Protein AF-A0AAU9NB33-F1 (afdb_monomer_lite)

Sequence (102 aa):
MLRTKEIGVVGDFAIDNQAGISRTLHRISAIRNHKGAIIGITCRVGRAISGSAKLLKDLVKDGASLLLIGHPGGGKTTIIRDVARMLANEYKKRVMIVDTSK

Secondary structure (DSSP, 8-state):
-------TTBPPP-TTSEEEBTTSS-EEEEEE-TTS-EEEEEEE-----TTTTGGGHHHHHTT-------STTSSHHHHHHHHHHHHHHTS-----------

Structure (mmCIF, N/CA/C/O backbone):
data_AF-A0AAU9NB33-F1
#
_entry.id   AF-A0AAU9NB33-F1
#
loop_
_atom_site.group_PDB
_atom_site.id
_atom_site.type_symbol
_atom_site.label_atom_id
_atom_site.label_alt_id
_atom_site.label_comp_id
_atom_site.label_asym_id
_atom_site.label_entity_id
_atom_site.label_seq_id
_atom_site.pdbx_PDB_ins_code
_atom_site.Cartn_x
_atom_site.Cartn_y
_atom_site.Cartn_z
_atom_site.occupancy
_atom_site.B_iso_or_equiv
_atom_site.auth_seq_id
_atom_site.auth_comp_id
_atom_site.auth_asym_id
_atom_site.auth_atom_id
_atom_site.pdbx_PDB_model_num
ATOM 1 N N . MET A 1 1 ? 28.190 -21.974 -24.551 1.00 33.38 1 MET A N 1
ATOM 2 C CA . MET A 1 1 ? 26.790 -21.652 -24.906 1.00 33.38 1 MET A CA 1
ATOM 3 C C . MET A 1 1 ? 25.992 -21.569 -23.608 1.00 33.38 1 MET A C 1
ATOM 5 O O . MET A 1 1 ? 25.620 -22.595 -23.054 1.00 33.38 1 MET A O 1
ATOM 9 N N . LEU A 1 2 ? 25.890 -20.373 -23.023 1.00 28.86 2 LEU A N 1
ATOM 10 C CA . LEU A 1 2 ? 25.294 -20.169 -21.698 1.00 28.86 2 LEU A CA 1
ATOM 11 C C . LEU A 1 2 ? 23.772 -20.341 -21.794 1.00 28.86 2 LEU A C 1
ATOM 13 O O . LEU A 1 2 ? 23.102 -19.547 -22.446 1.00 28.86 2 LEU A O 1
ATOM 17 N N . ARG A 1 3 ? 23.236 -21.395 -21.167 1.00 27.58 3 ARG A N 1
ATOM 18 C CA . ARG A 1 3 ? 21.794 -21.570 -20.958 1.00 27.58 3 ARG A CA 1
ATOM 19 C C . ARG A 1 3 ? 21.320 -20.495 -19.979 1.00 27.58 3 ARG A C 1
ATOM 21 O O . ARG A 1 3 ? 21.644 -20.559 -18.794 1.00 27.58 3 ARG A O 1
ATOM 28 N N . THR A 1 4 ? 20.559 -19.518 -20.457 1.00 34.69 4 THR A N 1
ATOM 29 C CA . THR A 1 4 ? 19.765 -18.623 -19.612 1.00 34.69 4 THR A CA 1
ATOM 30 C C . THR A 1 4 ? 18.729 -19.465 -18.874 1.00 34.69 4 THR A C 1
ATOM 32 O O . THR A 1 4 ? 17.749 -19.928 -19.446 1.00 34.69 4 THR A O 1
ATOM 35 N N . LYS A 1 5 ? 18.994 -19.732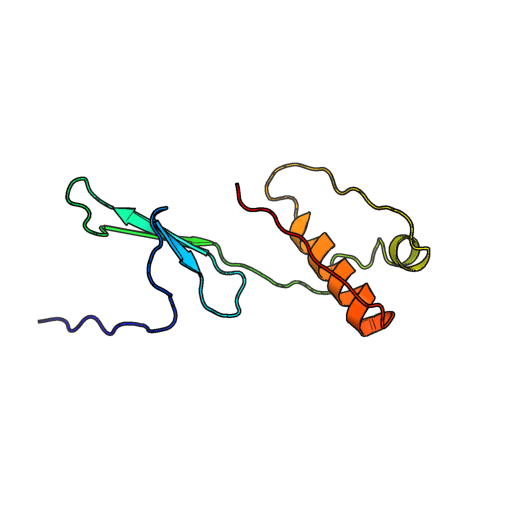 -17.595 1.00 33.78 5 LYS A N 1
ATOM 36 C CA . LYS A 1 5 ? 18.044 -20.343 -16.668 1.00 33.78 5 LYS A CA 1
ATOM 37 C C . LYS A 1 5 ? 16.943 -19.308 -16.437 1.00 33.78 5 LYS A C 1
ATOM 39 O O . LYS A 1 5 ? 17.188 -18.315 -15.756 1.00 33.78 5 LYS A O 1
ATOM 44 N N . GLU A 1 6 ? 15.778 -19.492 -17.054 1.00 41.81 6 GLU A N 1
ATOM 45 C CA . GLU A 1 6 ? 14.599 -18.675 -16.766 1.00 41.81 6 GLU A CA 1
ATOM 46 C C . GLU A 1 6 ? 14.293 -18.778 -15.272 1.00 41.81 6 GLU A C 1
ATOM 48 O O . GLU A 1 6 ? 13.959 -19.837 -14.738 1.00 41.81 6 GLU A O 1
ATOM 53 N N . ILE A 1 7 ? 14.483 -17.669 -14.567 1.00 44.69 7 ILE A N 1
ATOM 54 C CA . ILE A 1 7 ? 14.129 -17.549 -13.160 1.00 44.69 7 ILE A CA 1
ATOM 55 C C . ILE A 1 7 ? 12.622 -17.275 -13.163 1.00 44.69 7 ILE A C 1
ATOM 57 O O . ILE A 1 7 ? 12.207 -16.122 -13.248 1.00 44.69 7 ILE A O 1
ATOM 61 N N . GLY A 1 8 ? 11.814 -18.342 -13.172 1.00 53.31 8 GLY A N 1
ATOM 62 C CA . GLY A 1 8 ? 10.349 -18.346 -13.354 1.00 53.31 8 GLY A CA 1
ATOM 63 C C . GLY A 1 8 ? 9.529 -17.691 -12.234 1.00 53.31 8 GLY A C 1
ATOM 64 O O . GLY A 1 8 ? 8.552 -18.257 -11.756 1.00 53.31 8 GLY A O 1
ATOM 65 N N . VAL A 1 9 ? 9.948 -16.517 -11.769 1.00 62.22 9 VAL A N 1
ATOM 66 C CA . VAL A 1 9 ? 9.350 -15.772 -10.651 1.00 62.22 9 VAL A CA 1
ATOM 67 C C . VAL A 1 9 ? 8.795 -14.419 -11.119 1.00 62.22 9 VAL A C 1
ATOM 69 O O . VAL A 1 9 ? 7.909 -13.852 -10.479 1.00 62.22 9 VAL A O 1
ATOM 72 N N . VAL A 1 10 ? 9.295 -13.913 -12.249 1.00 67.81 10 VAL A N 1
ATOM 73 C CA . VAL A 1 10 ? 8.849 -12.669 -12.887 1.00 67.81 10 VAL A CA 1
ATOM 74 C C . VAL A 1 10 ? 7.827 -13.023 -13.964 1.00 67.81 10 VAL A C 1
ATOM 76 O O . VAL A 1 10 ? 8.118 -13.864 -14.809 1.00 67.81 10 VAL A O 1
ATOM 79 N N . GLY A 1 11 ? 6.634 -12.423 -13.910 1.00 67.38 11 GLY A N 1
ATOM 80 C CA . GLY A 1 11 ? 5.631 -12.594 -14.969 1.00 67.38 11 GLY A CA 1
ATOM 81 C C . GLY A 1 11 ? 6.057 -11.940 -16.287 1.00 67.38 11 GLY A C 1
ATOM 82 O O . GLY A 1 11 ? 7.026 -11.178 -16.316 1.00 67.38 11 GLY A O 1
ATOM 83 N N . ASP A 1 12 ? 5.317 -12.202 -17.365 1.00 75.81 12 ASP A N 1
ATOM 84 C CA . ASP A 1 12 ? 5.56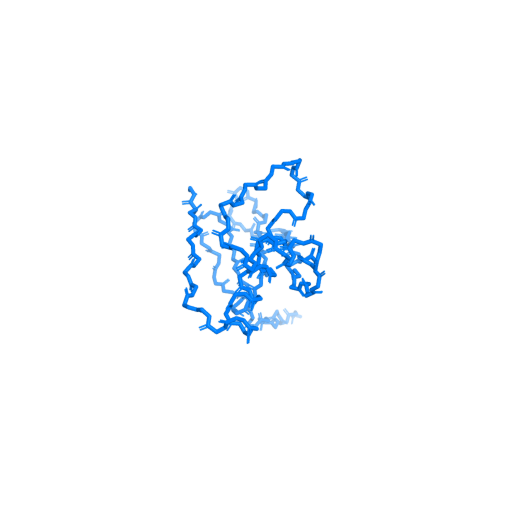4 -11.546 -18.650 1.00 75.81 12 ASP A CA 1
ATOM 85 C C . ASP A 1 12 ? 5.485 -10.021 -18.517 1.00 75.81 12 ASP A C 1
ATOM 87 O O . ASP A 1 12 ? 4.645 -9.472 -17.796 1.00 75.81 12 ASP A O 1
ATOM 91 N N . PHE A 1 13 ? 6.377 -9.327 -19.225 1.00 77.75 13 PHE A N 1
ATOM 92 C CA . PHE A 1 13 ? 6.323 -7.874 -19.307 1.00 77.75 13 PHE A CA 1
ATOM 93 C C . PHE A 1 13 ? 5.083 -7.458 -20.099 1.00 77.75 13 PHE A C 1
ATOM 95 O O . PHE A 1 13 ? 4.933 -7.834 -21.263 1.00 77.75 13 PHE A O 1
ATOM 102 N N . ALA A 1 14 ? 4.223 -6.657 -19.475 1.00 76.25 14 ALA A N 1
ATOM 103 C CA . ALA A 1 14 ? 3.061 -6.068 -20.119 1.00 76.25 14 ALA A CA 1
ATOM 104 C C . ALA A 1 14 ? 3.470 -5.015 -21.170 1.00 76.25 14 ALA A C 1
ATOM 106 O O . ALA A 1 14 ? 4.649 -4.682 -21.333 1.00 76.25 14 ALA A O 1
ATOM 107 N N . ILE A 1 15 ? 2.479 -4.476 -21.889 1.00 72.06 15 ILE A N 1
ATOM 108 C CA . ILE A 1 15 ? 2.660 -3.499 -22.984 1.00 72.06 15 ILE A CA 1
ATOM 109 C C . ILE A 1 15 ? 3.441 -2.253 -22.524 1.00 72.06 15 ILE A C 1
ATOM 111 O O . ILE A 1 15 ? 4.159 -1.636 -23.307 1.00 72.06 15 ILE A O 1
ATOM 115 N N . ASP A 1 16 ? 3.366 -1.912 -21.239 1.00 77.31 16 ASP A N 1
ATOM 116 C CA . ASP A 1 16 ? 4.078 -0.795 -20.616 1.00 77.31 16 ASP A CA 1
ATOM 117 C C . ASP A 1 16 ? 5.524 -1.130 -20.183 1.00 77.31 16 ASP A C 1
ATOM 119 O O . ASP A 1 16 ? 6.166 -0.338 -19.491 1.00 77.31 16 ASP A O 1
ATOM 123 N N . ASN A 1 17 ? 6.057 -2.288 -20.592 1.00 82.00 17 ASN A N 1
ATOM 124 C CA . ASN A 1 17 ? 7.368 -2.823 -20.209 1.00 82.00 17 ASN A CA 1
ATOM 125 C C . ASN A 1 17 ? 7.529 -3.119 -18.712 1.00 82.00 17 ASN A C 1
ATOM 127 O O . ASN A 1 17 ? 8.662 -3.174 -18.217 1.00 82.00 17 ASN A O 1
ATOM 131 N N . GLN A 1 18 ? 6.432 -3.336 -17.984 1.00 81.00 18 GLN A N 1
ATOM 132 C CA . GLN A 1 18 ? 6.467 -3.654 -16.561 1.00 81.00 18 GLN A CA 1
ATOM 133 C C . GLN A 1 18 ? 6.001 -5.079 -16.272 1.00 81.00 18 GLN A C 1
ATOM 135 O O . GLN A 1 18 ? 5.128 -5.625 -16.937 1.00 81.00 18 GLN A O 1
ATOM 140 N N . ALA A 1 19 ? 6.597 -5.673 -15.245 1.00 84.38 19 ALA A N 1
ATOM 141 C CA . ALA A 1 19 ? 6.225 -6.958 -14.684 1.00 84.38 19 ALA A CA 1
ATOM 142 C C . ALA A 1 19 ? 6.234 -6.881 -13.151 1.00 84.38 19 ALA A C 1
ATOM 144 O O . ALA A 1 19 ? 6.986 -6.117 -12.536 1.00 84.38 19 ALA A O 1
ATOM 145 N N . GLY A 1 20 ? 5.393 -7.693 -12.520 1.00 81.75 20 GLY A N 1
ATOM 146 C CA . GLY A 1 20 ? 5.433 -7.943 -11.083 1.00 81.75 20 GLY A CA 1
ATOM 147 C C . GLY A 1 20 ? 6.072 -9.295 -10.780 1.00 81.75 20 GLY A C 1
ATOM 148 O O . GLY A 1 20 ? 6.093 -10.192 -11.626 1.00 81.75 20 GLY A O 1
ATOM 149 N N . ILE A 1 21 ? 6.543 -9.463 -9.546 1.00 82.62 21 ILE A N 1
ATOM 150 C CA . ILE A 1 21 ? 6.728 -10.804 -8.984 1.00 82.62 21 ILE A CA 1
ATOM 151 C C . ILE A 1 21 ? 5.431 -11.180 -8.272 1.00 82.62 21 ILE A C 1
ATOM 153 O O . ILE A 1 21 ? 4.991 -10.474 -7.357 1.00 82.62 21 ILE A O 1
ATOM 157 N N . SER A 1 22 ? 4.836 -12.299 -8.682 1.00 78.19 22 SER A N 1
ATOM 158 C CA . SER A 1 22 ? 3.576 -12.793 -8.125 1.00 78.19 22 SER A CA 1
ATOM 159 C C . SER A 1 22 ? 3.588 -12.812 -6.597 1.00 78.19 22 SER A C 1
ATOM 161 O O . SER A 1 22 ? 4.534 -13.295 -5.979 1.00 78.19 22 SER A O 1
ATOM 163 N N . ARG A 1 23 ? 2.502 -12.312 -5.990 1.00 81.88 23 ARG A N 1
ATOM 164 C CA . ARG A 1 23 ? 2.29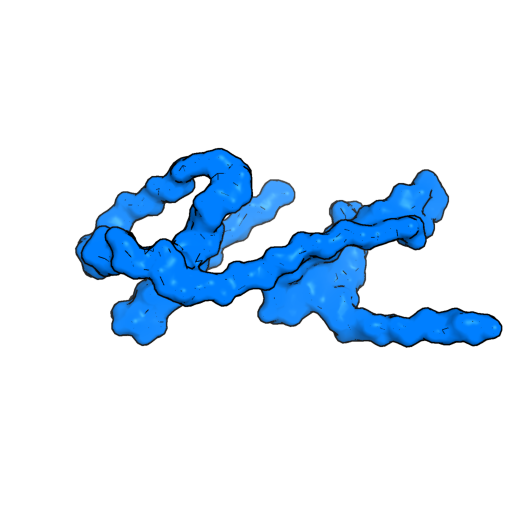6 -12.233 -4.528 1.00 81.88 23 ARG A CA 1
ATOM 165 C C . ARG A 1 23 ? 3.297 -11.352 -3.772 1.00 81.88 23 ARG A C 1
ATOM 167 O O . ARG A 1 23 ? 3.409 -11.463 -2.554 1.00 81.88 23 ARG A O 1
ATOM 174 N N . THR A 1 24 ? 4.001 -10.456 -4.456 1.00 83.38 24 THR A N 1
ATOM 175 C CA . THR A 1 24 ? 4.924 -9.518 -3.809 1.00 83.38 24 THR A CA 1
ATOM 176 C C . THR A 1 24 ? 4.659 -8.079 -4.234 1.00 83.38 24 THR A C 1
ATOM 178 O O . THR A 1 24 ? 3.939 -7.811 -5.191 1.00 83.38 24 THR A O 1
ATOM 181 N N . LEU A 1 25 ? 5.275 -7.137 -3.519 1.00 85.38 25 LEU A N 1
ATOM 182 C CA . LEU A 1 25 ? 5.242 -5.712 -3.854 1.00 85.38 25 LEU A CA 1
ATOM 183 C C . LEU A 1 25 ? 6.345 -5.304 -4.847 1.00 85.38 25 LEU A C 1
ATOM 185 O O . LEU A 1 25 ? 6.494 -4.115 -5.139 1.00 85.38 25 LEU A O 1
ATOM 189 N N . HIS A 1 26 ? 7.167 -6.250 -5.308 1.00 87.00 26 HIS A N 1
ATOM 190 C CA . HIS A 1 26 ? 8.269 -5.952 -6.213 1.00 87.00 26 HIS A CA 1
ATOM 191 C C . HIS A 1 26 ? 7.742 -5.562 -7.589 1.00 87.00 26 HIS A C 1
ATOM 193 O O . HIS A 1 26 ? 6.840 -6.201 -8.132 1.00 87.00 26 HIS A O 1
ATOM 199 N N . ARG A 1 27 ? 8.351 -4.525 -8.163 1.00 86.31 27 ARG A N 1
ATOM 200 C CA . ARG A 1 27 ? 8.083 -4.087 -9.534 1.00 86.31 27 ARG A CA 1
ATOM 201 C C . ARG A 1 27 ? 9.350 -4.185 -10.350 1.00 86.31 27 ARG A C 1
ATOM 203 O O . ARG A 1 27 ? 10.409 -3.760 -9.893 1.00 86.31 27 ARG A O 1
ATOM 210 N N . ILE A 1 28 ? 9.220 -4.708 -11.554 1.00 90.12 28 ILE A N 1
ATOM 211 C CA . ILE A 1 28 ? 10.314 -4.931 -12.483 1.00 90.12 28 ILE A CA 1
ATOM 212 C C . ILE A 1 28 ? 9.963 -4.209 -13.778 1.00 90.12 28 ILE A C 1
ATOM 214 O O . ILE A 1 28 ? 8.845 -4.319 -14.270 1.00 90.12 28 ILE A O 1
ATOM 218 N N . SER A 1 29 ? 10.902 -3.445 -14.321 1.00 89.44 29 SER A N 1
ATOM 219 C CA . SER A 1 29 ? 10.727 -2.726 -15.584 1.00 89.44 29 SER A CA 1
ATOM 220 C C . SER A 1 29 ? 11.881 -3.060 -16.517 1.00 89.44 29 SER A C 1
ATOM 222 O O . SER A 1 29 ? 13.041 -3.007 -16.103 1.00 89.44 29 SER A O 1
ATOM 224 N N . ALA A 1 30 ? 11.569 -3.409 -17.761 1.00 91.00 30 ALA A N 1
ATOM 225 C CA . ALA A 1 30 ? 12.567 -3.701 -18.780 1.00 91.00 30 ALA A CA 1
ATOM 226 C C . ALA A 1 30 ? 13.019 -2.418 -19.487 1.00 91.00 30 ALA A C 1
ATOM 228 O O . ALA A 1 30 ? 12.204 -1.587 -19.884 1.00 91.00 30 ALA A O 1
ATOM 229 N N . ILE A 1 31 ? 14.327 -2.289 -19.693 1.00 88.31 31 ILE A N 1
ATOM 230 C CA . ILE A 1 31 ? 14.924 -1.311 -20.601 1.00 88.31 31 ILE A CA 1
ATOM 231 C C . ILE A 1 31 ? 15.148 -2.032 -21.927 1.00 88.31 31 ILE A C 1
ATOM 233 O O . ILE A 1 31 ? 15.846 -3.049 -21.973 1.00 88.31 31 ILE A O 1
ATOM 237 N N . ARG A 1 32 ? 14.548 -1.520 -23.003 1.00 88.88 32 ARG A N 1
ATOM 238 C CA . ARG A 1 32 ? 14.633 -2.106 -24.345 1.00 88.88 32 ARG A CA 1
ATOM 239 C C . ARG A 1 32 ? 15.372 -1.181 -25.301 1.00 88.88 32 ARG A C 1
ATOM 241 O O . ARG A 1 32 ? 15.275 0.037 -25.189 1.00 88.88 32 ARG A O 1
ATOM 248 N N . ASN A 1 33 ? 16.097 -1.765 -26.250 1.00 91.44 33 ASN A N 1
ATOM 249 C CA . ASN A 1 33 ? 16.658 -1.014 -27.371 1.00 91.44 33 ASN A CA 1
ATOM 250 C C . ASN A 1 33 ? 15.593 -0.750 -28.458 1.00 91.44 33 ASN A C 1
ATOM 252 O O . ASN A 1 33 ? 14.481 -1.272 -28.395 1.00 91.44 33 ASN A O 1
ATOM 256 N N . HIS A 1 34 ? 15.949 0.006 -29.502 1.00 90.44 34 HIS A N 1
ATOM 257 C CA . HIS A 1 34 ? 15.045 0.310 -30.624 1.00 90.44 34 HIS A CA 1
ATOM 258 C C . HIS A 1 34 ? 14.566 -0.919 -31.414 1.00 90.44 34 HIS A C 1
ATOM 260 O O . HIS A 1 34 ? 13.563 -0.839 -32.112 1.00 90.44 34 HIS A O 1
ATOM 266 N N . LYS A 1 35 ? 15.257 -2.060 -31.299 1.00 92.00 35 LYS A N 1
ATOM 267 C CA . LYS A 1 35 ? 14.845 -3.340 -31.899 1.00 92.00 35 LYS A CA 1
ATOM 268 C C . LYS A 1 35 ? 13.931 -4.159 -30.973 1.00 92.00 35 LYS A C 1
ATOM 270 O O . LYS A 1 35 ? 13.616 -5.299 -31.289 1.00 92.00 35 LYS A O 1
ATOM 275 N N . GLY A 1 36 ? 13.547 -3.619 -29.812 1.00 84.94 36 GLY A N 1
ATOM 276 C CA . GLY A 1 36 ? 12.683 -4.276 -28.828 1.00 84.94 36 GLY A CA 1
ATOM 277 C C . GLY A 1 36 ? 13.385 -5.291 -27.917 1.00 84.94 36 GLY A C 1
ATOM 278 O O . GLY A 1 36 ? 12.742 -5.855 -27.026 1.00 84.94 36 GLY A O 1
ATOM 279 N N . ALA A 1 37 ? 14.694 -5.508 -28.077 1.00 87.94 37 ALA A N 1
ATOM 280 C CA . ALA A 1 37 ? 15.451 -6.434 -27.238 1.00 87.94 37 ALA A CA 1
ATOM 281 C C . ALA A 1 37 ? 15.695 -5.835 -25.845 1.00 87.94 37 ALA A C 1
ATOM 283 O O . ALA A 1 37 ? 16.077 -4.668 -25.728 1.00 87.94 37 ALA A O 1
ATOM 284 N N . ILE A 1 38 ? 15.491 -6.637 -24.794 1.00 88.06 38 ILE A N 1
ATOM 285 C CA . ILE A 1 38 ? 15.776 -6.243 -23.407 1.00 88.06 38 ILE A CA 1
ATOM 286 C C . ILE A 1 38 ? 17.292 -6.150 -23.231 1.00 88.06 38 ILE A C 1
ATOM 288 O O . ILE A 1 38 ? 18.001 -7.136 -23.413 1.00 88.06 38 ILE A O 1
ATOM 292 N N . ILE A 1 39 ? 17.776 -4.965 -22.866 1.00 92.75 39 ILE A N 1
ATOM 293 C CA . ILE A 1 39 ? 19.198 -4.684 -22.613 1.00 92.75 39 ILE A CA 1
ATOM 294 C C . ILE A 1 39 ? 19.487 -4.387 -21.137 1.00 92.75 39 ILE A C 1
ATOM 296 O O . ILE A 1 39 ? 20.644 -4.298 -20.740 1.00 92.75 39 ILE A O 1
ATOM 300 N N . GLY A 1 40 ? 18.448 -4.232 -20.314 1.00 90.44 40 GLY A N 1
ATOM 301 C CA . GLY A 1 40 ? 18.583 -3.968 -18.886 1.00 90.44 40 GLY A CA 1
ATOM 302 C C . GLY A 1 40 ? 17.263 -4.109 -18.140 1.00 90.44 40 GLY A C 1
ATOM 303 O O . GLY A 1 40 ? 16.193 -4.173 -18.745 1.00 90.44 40 GLY A O 1
ATOM 304 N N . ILE A 1 41 ? 17.342 -4.159 -16.810 1.00 90.88 41 ILE A N 1
ATOM 305 C CA . ILE A 1 41 ? 16.183 -4.276 -15.923 1.00 90.88 41 ILE A CA 1
ATOM 306 C C . ILE A 1 41 ? 16.358 -3.316 -14.746 1.00 90.88 41 ILE A C 1
ATOM 308 O O . ILE A 1 41 ? 17.427 -3.248 -14.146 1.00 90.88 41 ILE A O 1
ATOM 312 N N . THR A 1 42 ? 15.288 -2.610 -14.384 1.00 90.31 42 THR A N 1
ATOM 313 C CA . THR A 1 42 ? 15.184 -1.885 -13.112 1.00 90.31 42 THR A CA 1
ATOM 314 C C . THR A 1 42 ? 14.241 -2.642 -12.183 1.00 90.31 42 THR A C 1
ATOM 316 O O . THR A 1 42 ? 13.115 -2.946 -12.568 1.00 90.31 42 THR A O 1
ATOM 319 N N . CYS A 1 43 ? 14.670 -2.924 -10.951 1.00 88.62 43 CYS A N 1
ATOM 320 C CA . CYS A 1 43 ? 13.827 -3.544 -9.928 1.00 88.62 43 CYS A CA 1
ATOM 321 C C . CYS A 1 43 ? 13.590 -2.572 -8.769 1.00 88.62 43 CYS A C 1
ATOM 323 O O . CYS A 1 43 ? 14.532 -2.055 -8.169 1.00 88.62 43 CYS A O 1
ATOM 325 N N . ARG A 1 44 ? 12.320 -2.346 -8.425 1.00 86.56 44 ARG A N 1
ATOM 326 C CA . ARG A 1 44 ? 11.915 -1.652 -7.202 1.00 86.56 44 ARG A CA 1
ATOM 327 C C . ARG A 1 44 ? 11.563 -2.687 -6.150 1.00 86.56 44 ARG A C 1
ATOM 329 O O . ARG A 1 44 ? 10.614 -3.458 -6.304 1.00 86.56 44 ARG A O 1
ATOM 336 N N . VAL A 1 45 ? 12.322 -2.673 -5.061 1.00 85.88 45 VAL A N 1
ATOM 337 C CA . VAL A 1 45 ? 12.119 -3.585 -3.940 1.00 85.88 45 VAL A CA 1
ATOM 338 C C . VAL A 1 45 ? 10.937 -3.120 -3.100 1.00 85.88 45 VAL A C 1
ATOM 340 O O . VAL A 1 45 ? 11.027 -2.138 -2.365 1.00 85.88 45 VAL A O 1
ATOM 343 N N . GLY A 1 46 ? 9.817 -3.829 -3.215 1.00 83.25 46 GLY A N 1
ATOM 344 C CA . GLY A 1 46 ? 8.666 -3.602 -2.359 1.00 83.25 46 GLY A CA 1
ATOM 345 C C . GLY A 1 46 ? 8.903 -4.198 -0.973 1.00 83.25 46 GLY A C 1
ATOM 346 O O . GLY A 1 46 ? 9.296 -5.354 -0.855 1.00 83.25 46 GLY A O 1
ATOM 347 N N . ARG A 1 47 ? 8.664 -3.416 0.083 1.00 82.25 47 ARG A N 1
ATOM 348 C CA . ARG A 1 47 ? 8.773 -3.864 1.479 1.00 82.25 47 ARG A CA 1
ATOM 349 C C . ARG A 1 47 ? 7.420 -3.750 2.175 1.00 82.25 47 ARG A C 1
ATOM 351 O O . ARG A 1 47 ? 6.731 -2.744 2.014 1.00 82.25 47 ARG A O 1
ATOM 358 N N . ALA A 1 48 ? 7.071 -4.759 2.966 1.00 83.44 48 ALA A N 1
ATOM 359 C CA . ALA A 1 48 ? 5.961 -4.705 3.910 1.00 83.44 48 ALA A CA 1
ATOM 360 C C . ALA A 1 48 ? 6.540 -4.496 5.314 1.00 83.44 48 ALA A C 1
ATOM 362 O O . ALA A 1 48 ? 7.245 -5.361 5.826 1.00 83.44 48 ALA A O 1
ATOM 363 N N . ILE A 1 49 ? 6.299 -3.321 5.901 1.00 86.31 49 ILE A N 1
ATOM 364 C CA . ILE A 1 49 ? 6.859 -2.929 7.199 1.00 86.31 49 ILE A CA 1
ATOM 365 C C . ILE A 1 49 ? 5.708 -2.738 8.185 1.00 86.31 49 ILE A C 1
ATOM 367 O O . ILE A 1 49 ? 4.938 -1.781 8.071 1.00 86.31 49 ILE A O 1
ATOM 371 N N . SER A 1 50 ? 5.611 -3.647 9.151 1.00 86.94 50 SER A N 1
ATOM 372 C CA . SER A 1 50 ? 4.636 -3.570 10.241 1.00 86.94 50 SER A CA 1
ATOM 373 C C . SER A 1 50 ? 5.106 -2.614 11.337 1.00 86.94 50 SER A C 1
ATOM 375 O O . SER A 1 50 ? 6.299 -2.520 11.618 1.00 86.94 50 SER A O 1
ATOM 377 N N . GLY A 1 51 ? 4.164 -1.929 11.983 1.00 91.06 51 GLY A N 1
ATOM 378 C CA . GLY A 1 51 ? 4.431 -0.993 13.079 1.00 91.06 51 GLY A CA 1
ATOM 379 C C . GLY A 1 51 ? 4.693 0.449 12.633 1.00 91.06 51 GLY A C 1
ATOM 380 O O . GLY A 1 51 ? 4.831 1.327 13.483 1.00 91.06 51 GLY A O 1
ATOM 381 N N . SER A 1 52 ? 4.702 0.718 11.324 1.00 90.69 52 SER A N 1
ATOM 382 C CA . SER A 1 52 ? 4.850 2.070 10.770 1.00 90.69 52 SER A CA 1
ATOM 383 C C . SER A 1 52 ? 3.650 2.978 11.070 1.00 90.69 52 SER A C 1
ATOM 385 O O . SER A 1 52 ? 3.812 4.191 11.150 1.00 90.69 52 SER A O 1
ATOM 387 N N . ALA A 1 53 ? 2.466 2.407 11.306 1.00 92.25 53 ALA A N 1
ATOM 388 C CA . ALA A 1 53 ? 1.250 3.136 11.660 1.00 92.25 53 ALA A CA 1
ATOM 389 C C . ALA A 1 53 ? 0.992 3.220 13.177 1.00 92.25 53 ALA A C 1
ATOM 391 O O . ALA A 1 53 ? -0.085 3.644 13.590 1.00 92.25 53 ALA A O 1
ATOM 392 N N . LYS A 1 54 ? 1.948 2.822 14.035 1.00 92.38 54 LYS A N 1
ATOM 393 C CA . LYS A 1 54 ? 1.742 2.764 15.497 1.00 92.38 54 LYS A CA 1
ATOM 394 C C . LYS A 1 54 ? 1.333 4.113 16.101 1.00 92.38 54 LYS A C 1
ATOM 396 O O . LYS A 1 54 ? 0.510 4.134 17.009 1.00 92.38 54 LYS A O 1
ATOM 401 N N . LEU A 1 55 ? 1.883 5.211 15.580 1.00 90.94 55 LEU A N 1
ATOM 402 C CA . LEU A 1 55 ? 1.570 6.577 16.019 1.00 90.94 55 LEU A CA 1
ATOM 403 C C . LEU A 1 55 ? 0.152 7.032 15.649 1.00 90.94 55 LEU A C 1
ATOM 405 O O . LEU A 1 55 ? -0.303 8.028 16.183 1.00 90.94 55 LEU A O 1
ATOM 409 N N . LEU A 1 56 ? -0.522 6.327 14.738 1.00 92.06 56 LEU A N 1
ATOM 410 C CA . LEU A 1 56 ? -1.879 6.644 14.284 1.00 92.06 56 LEU A CA 1
ATOM 411 C C . LEU A 1 56 ? -2.917 5.688 14.892 1.00 92.06 56 LEU A C 1
ATOM 413 O O . LEU A 1 56 ? -4.046 5.619 14.413 1.00 92.06 56 LEU A O 1
ATOM 417 N N . LYS A 1 57 ? -2.533 4.863 15.875 1.00 91.81 57 LYS A N 1
ATOM 418 C CA . LYS A 1 57 ? -3.364 3.748 16.353 1.00 91.81 57 LYS A CA 1
ATOM 419 C C . LYS A 1 57 ? -4.667 4.214 17.003 1.00 91.81 57 LYS A C 1
ATOM 421 O O . LYS A 1 57 ? -5.683 3.545 16.839 1.00 91.81 57 LYS A O 1
ATOM 426 N N . ASP A 1 58 ? -4.613 5.3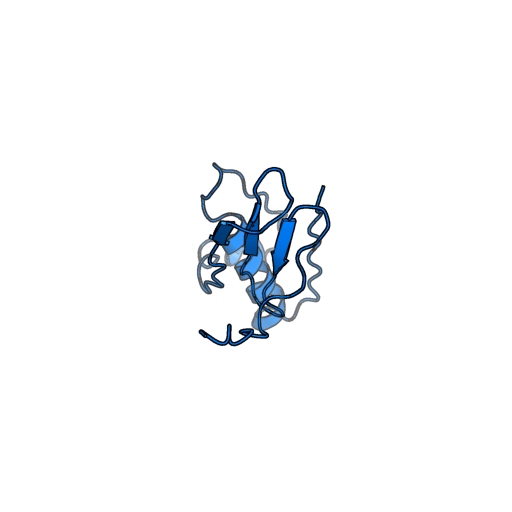18 17.730 1.00 91.31 58 ASP A N 1
ATOM 427 C CA . ASP A 1 58 ? -5.750 6.041 18.298 1.00 91.31 58 ASP A CA 1
ATOM 428 C C . ASP A 1 58 ? -6.676 6.573 17.195 1.00 91.31 58 ASP A C 1
ATOM 430 O O . ASP A 1 58 ? -7.837 6.181 17.140 1.00 91.31 58 ASP A O 1
ATOM 434 N N . LEU A 1 59 ? -6.139 7.318 16.225 1.00 92.69 59 LEU A N 1
ATOM 435 C CA . LEU A 1 59 ? -6.913 7.872 15.105 1.00 92.69 59 LEU A CA 1
ATOM 436 C C . LEU A 1 59 ? -7.602 6.785 14.265 1.00 92.69 59 LEU A C 1
ATOM 438 O O . LEU A 1 59 ? -8.751 6.928 13.847 1.00 92.69 59 LEU A O 1
ATOM 442 N N . VAL A 1 60 ? -6.903 5.674 14.024 1.00 92.38 60 VAL A N 1
ATOM 443 C CA . VAL A 1 60 ? -7.438 4.510 13.304 1.00 92.38 60 VAL A CA 1
ATOM 444 C C . VAL A 1 60 ? -8.523 3.804 14.120 1.00 92.38 60 VAL A C 1
ATOM 446 O O . VAL A 1 60 ? -9.498 3.322 13.543 1.00 92.38 60 VAL A O 1
ATOM 449 N N . LYS A 1 61 ? -8.370 3.732 15.449 1.00 90.12 61 LYS A N 1
ATOM 450 C CA . LYS A 1 61 ? -9.356 3.122 16.353 1.00 90.12 61 LYS A CA 1
ATOM 451 C C . LYS A 1 61 ? -10.648 3.933 16.400 1.00 90.12 61 LYS A C 1
ATOM 453 O O . LYS A 1 61 ? -11.723 3.337 16.378 1.00 90.12 61 LYS A O 1
ATOM 458 N N . ASP A 1 62 ? -10.528 5.256 16.423 1.00 89.75 62 ASP A N 1
ATOM 459 C CA . ASP A 1 62 ? -11.661 6.181 16.488 1.00 89.75 62 ASP A CA 1
ATOM 460 C C . ASP A 1 62 ? -12.454 6.225 15.171 1.00 89.75 62 ASP A C 1
ATOM 462 O O . ASP A 1 62 ? -13.567 6.743 15.123 1.00 89.75 62 ASP A O 1
ATOM 466 N N . GLY A 1 63 ? -11.916 5.631 14.097 1.00 86.69 63 GLY A N 1
ATOM 467 C CA . GLY A 1 63 ? -12.592 5.524 12.805 1.00 86.69 63 GLY A CA 1
ATOM 468 C C . GLY A 1 63 ? -12.645 6.843 12.035 1.00 86.69 63 GLY A C 1
ATOM 469 O O . GLY A 1 63 ? -13.470 6.992 11.134 1.00 86.69 63 GLY A O 1
ATOM 470 N N . ALA A 1 64 ? -11.776 7.796 12.379 1.00 85.94 64 ALA A N 1
ATOM 471 C CA . ALA A 1 64 ? -11.667 9.061 11.672 1.00 85.94 64 ALA A CA 1
ATOM 472 C C . ALA A 1 64 ? -11.235 8.848 10.208 1.00 85.94 64 ALA A C 1
ATOM 474 O O . ALA A 1 64 ? -10.584 7.862 9.854 1.00 85.94 64 ALA A O 1
ATOM 475 N N . SER A 1 65 ? -11.566 9.808 9.343 1.00 92.06 65 SER A N 1
ATOM 476 C CA . SER A 1 65 ? -11.024 9.843 7.981 1.00 92.06 65 SER A CA 1
ATOM 477 C C . SER A 1 65 ? -9.599 10.398 8.004 1.00 92.06 65 SER A C 1
ATOM 479 O O . SER A 1 65 ? -9.379 11.506 8.489 1.00 92.06 65 SER A O 1
ATOM 481 N N . LEU A 1 66 ? -8.631 9.640 7.479 1.00 92.50 66 LEU A N 1
ATOM 482 C CA . LEU A 1 66 ? -7.217 10.027 7.439 1.00 92.50 66 LEU A CA 1
ATOM 483 C C . LEU A 1 66 ? -6.760 10.293 5.999 1.00 92.50 66 LEU A C 1
ATOM 485 O O . LEU A 1 66 ? -6.902 9.437 5.126 1.00 92.50 66 LEU A O 1
ATOM 489 N N . LEU A 1 67 ? -6.126 11.447 5.779 1.00 94.88 67 LEU A N 1
ATOM 490 C CA . LEU A 1 67 ? -5.452 11.797 4.529 1.00 94.88 67 LEU A CA 1
ATOM 491 C C . LEU A 1 67 ? -3.940 11.898 4.763 1.00 94.88 67 LEU A C 1
ATOM 493 O O . LEU A 1 67 ? -3.483 12.702 5.571 1.00 94.88 67 LEU A O 1
ATOM 497 N N . LEU A 1 68 ? -3.152 11.103 4.034 1.00 93.38 68 LEU A N 1
ATOM 498 C CA . LEU A 1 68 ? -1.688 11.141 4.102 1.00 93.38 68 LEU A CA 1
ATOM 499 C C . LEU A 1 68 ? -1.101 11.908 2.913 1.00 93.38 68 LEU A C 1
ATOM 501 O O . LEU A 1 68 ? -1.155 11.436 1.776 1.00 93.38 68 LEU A O 1
ATOM 505 N N . ILE A 1 69 ? -0.478 13.056 3.187 1.00 95.44 69 ILE A N 1
ATOM 506 C CA . ILE A 1 69 ? 0.178 13.925 2.195 1.00 95.44 69 ILE A CA 1
ATOM 507 C C . ILE A 1 69 ? 1.684 13.978 2.471 1.00 95.44 69 ILE A C 1
ATOM 509 O O . ILE A 1 69 ? 2.133 13.850 3.605 1.00 95.44 69 ILE A O 1
ATOM 513 N N . GLY A 1 70 ? 2.486 14.136 1.419 1.00 94.12 70 GLY A N 1
ATOM 514 C CA . GLY A 1 70 ? 3.935 14.283 1.526 1.00 94.12 70 GLY A CA 1
ATOM 515 C C . GLY A 1 70 ? 4.644 14.001 0.208 1.00 94.12 70 GLY A C 1
ATOM 516 O O . GLY A 1 70 ? 4.036 13.511 -0.748 1.00 94.12 70 GLY A O 1
ATOM 517 N N . HIS A 1 71 ? 5.949 14.244 0.169 1.00 94.50 71 HIS A N 1
ATOM 518 C CA . HIS A 1 71 ? 6.787 14.045 -1.014 1.00 94.50 71 HIS A CA 1
ATOM 519 C C . HIS A 1 71 ? 6.789 12.584 -1.516 1.00 94.50 71 HIS A C 1
ATOM 521 O O . HIS A 1 71 ? 6.543 11.648 -0.735 1.00 94.50 71 HIS A O 1
ATOM 527 N N . PRO A 1 72 ? 7.041 12.339 -2.816 1.00 90.44 72 PRO A N 1
ATOM 528 C CA . PRO A 1 72 ? 7.283 10.994 -3.338 1.00 90.44 72 PRO A CA 1
ATOM 529 C C . PRO A 1 72 ? 8.353 10.259 -2.516 1.00 90.44 72 PRO A C 1
ATOM 531 O O . PRO A 1 72 ? 9.338 10.855 -2.100 1.00 90.44 72 PRO A O 1
ATOM 534 N N . GLY A 1 73 ? 8.141 8.972 -2.228 1.00 86.75 73 GLY A N 1
ATOM 535 C CA . GLY A 1 73 ? 9.072 8.180 -1.410 1.00 86.75 73 GLY A CA 1
ATOM 536 C C . GLY A 1 73 ? 8.958 8.361 0.113 1.00 86.75 73 GLY A C 1
ATOM 537 O O . GLY A 1 73 ? 9.533 7.564 0.843 1.00 86.75 73 GLY A O 1
ATOM 538 N N . GLY A 1 74 ? 8.153 9.303 0.618 1.00 90.88 74 GLY A N 1
ATOM 539 C CA . GLY A 1 74 ? 8.000 9.568 2.062 1.00 90.88 74 GLY A CA 1
ATOM 540 C C . GLY A 1 74 ? 7.250 8.509 2.892 1.00 90.88 74 GLY A C 1
ATOM 541 O O . GLY A 1 74 ? 6.739 8.825 3.955 1.00 90.88 74 GLY A O 1
ATOM 542 N N . GLY A 1 75 ? 7.091 7.274 2.405 1.00 89.81 75 GLY A N 1
ATOM 543 C CA . GLY A 1 75 ? 6.490 6.181 3.188 1.00 89.81 75 GLY A CA 1
ATOM 544 C C . GLY A 1 75 ? 4.959 6.175 3.309 1.00 89.81 75 GLY A C 1
ATOM 545 O O . GLY A 1 75 ? 4.416 5.282 3.954 1.00 89.81 75 GLY A O 1
ATOM 546 N N . LYS A 1 76 ? 4.239 7.091 2.646 1.00 93.44 76 LYS A N 1
ATOM 547 C CA . LYS A 1 76 ? 2.760 7.178 2.685 1.00 93.44 76 LYS A CA 1
ATOM 548 C C . LYS A 1 76 ? 2.064 5.833 2.447 1.00 93.44 76 LYS A C 1
ATOM 550 O O . LYS A 1 76 ? 1.241 5.400 3.244 1.00 93.44 76 LYS A O 1
ATOM 555 N N . THR A 1 77 ? 2.433 5.136 1.371 1.00 90.62 77 THR A N 1
ATOM 556 C CA . THR A 1 77 ? 1.843 3.833 1.029 1.00 90.62 77 THR A CA 1
ATOM 557 C C . THR A 1 77 ? 2.217 2.747 2.040 1.00 90.62 77 THR A C 1
ATOM 559 O O . THR A 1 77 ? 1.438 1.825 2.260 1.00 90.62 77 THR A O 1
ATOM 562 N N . THR A 1 78 ? 3.391 2.844 2.672 1.00 92.12 78 THR A N 1
ATOM 563 C CA . THR A 1 78 ? 3.800 1.934 3.752 1.00 92.12 78 THR A CA 1
ATOM 564 C C . THR A 1 78 ? 2.864 2.079 4.948 1.00 92.12 78 THR A C 1
ATOM 566 O O . THR A 1 78 ? 2.352 1.074 5.432 1.00 92.12 78 THR A O 1
ATOM 569 N N . ILE A 1 79 ? 2.565 3.320 5.346 1.00 94.31 79 ILE A N 1
ATOM 570 C CA . ILE A 1 79 ? 1.639 3.612 6.445 1.00 94.31 79 ILE A CA 1
ATOM 571 C C . ILE A 1 79 ? 0.227 3.124 6.104 1.00 94.31 79 ILE A C 1
ATOM 573 O O . ILE A 1 79 ? -0.364 2.405 6.902 1.00 94.31 79 ILE A O 1
ATOM 577 N N . ILE A 1 80 ? -0.296 3.430 4.908 1.00 93.81 80 ILE A N 1
ATOM 578 C CA . ILE A 1 80 ? -1.640 2.981 4.484 1.00 93.81 80 ILE A CA 1
ATOM 579 C C . ILE 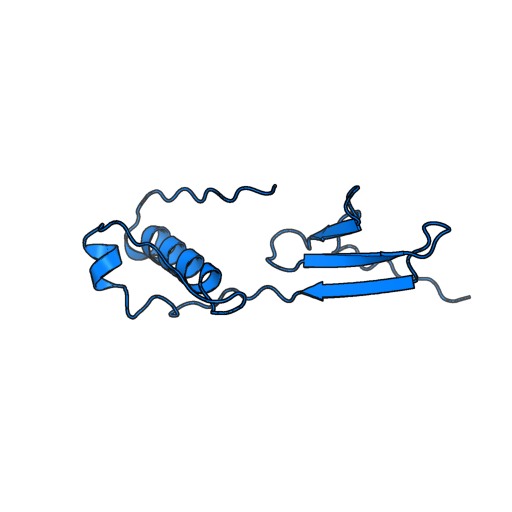A 1 80 ? -1.769 1.455 4.570 1.00 93.81 80 ILE A C 1
ATOM 581 O O . ILE A 1 80 ? -2.765 0.941 5.080 1.00 93.81 80 IL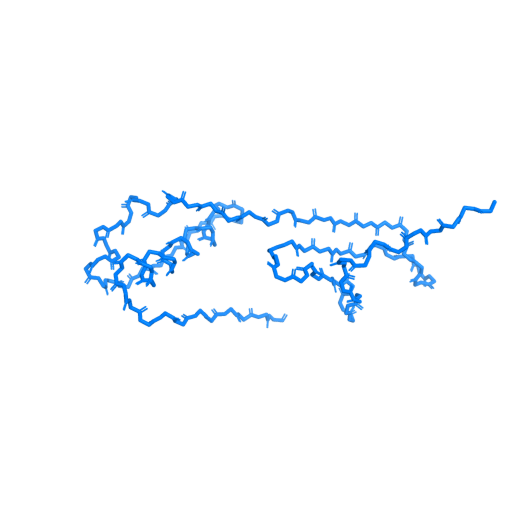E A O 1
ATOM 585 N N . ARG A 1 81 ? -0.756 0.712 4.106 1.00 92.69 81 ARG A N 1
ATOM 586 C CA . ARG A 1 81 ? -0.765 -0.756 4.169 1.00 92.69 81 ARG A CA 1
ATOM 587 C C . ARG A 1 81 ? -0.747 -1.277 5.605 1.00 92.69 81 ARG A C 1
ATOM 589 O O . ARG A 1 81 ? -1.435 -2.253 5.894 1.00 92.69 81 ARG A O 1
ATOM 596 N N . ASP A 1 82 ? 0.003 -0.641 6.501 1.00 94.31 82 ASP A N 1
ATOM 597 C CA . ASP A 1 82 ? 0.048 -1.046 7.909 1.00 94.31 82 ASP A CA 1
ATOM 598 C C . ASP A 1 82 ? -1.242 -0.682 8.665 1.00 94.31 82 ASP A C 1
ATOM 600 O O . ASP A 1 82 ? -1.708 -1.470 9.486 1.00 94.31 82 ASP A O 1
ATOM 604 N N . VAL A 1 83 ? -1.889 0.441 8.327 1.00 94.94 83 VAL A N 1
ATOM 605 C CA . VAL A 1 83 ? -3.242 0.778 8.808 1.00 94.94 83 VAL A CA 1
ATOM 606 C C . VAL A 1 83 ? -4.254 -0.275 8.355 1.00 94.94 83 VAL A C 1
ATOM 608 O O . VAL A 1 83 ? -5.018 -0.783 9.174 1.00 94.94 83 VAL A O 1
ATOM 611 N N . ALA A 1 84 ? -4.235 -0.665 7.077 1.00 94.62 84 ALA A N 1
ATOM 612 C CA . ALA A 1 84 ? -5.120 -1.707 6.556 1.00 94.62 84 ALA A CA 1
ATOM 613 C C . ALA A 1 84 ? -4.902 -3.054 7.270 1.00 94.62 84 ALA A C 1
ATOM 615 O O . ALA A 1 84 ? -5.868 -3.704 7.677 1.00 94.62 84 ALA A O 1
ATOM 616 N N . ARG A 1 85 ? -3.637 -3.444 7.495 1.00 94.25 85 ARG A N 1
ATOM 617 C CA . ARG A 1 85 ? -3.278 -4.626 8.295 1.00 94.25 85 ARG A CA 1
ATOM 618 C C . ARG A 1 85 ? -3.834 -4.523 9.717 1.00 94.25 85 ARG A C 1
ATOM 620 O O . ARG A 1 85 ? -4.389 -5.499 10.212 1.00 94.25 85 ARG A O 1
ATOM 627 N N . MET A 1 86 ? -3.684 -3.373 10.376 1.00 94.31 86 MET A N 1
ATOM 628 C CA . MET A 1 86 ? -4.172 -3.138 11.739 1.00 94.31 86 MET A CA 1
ATOM 629 C C . MET A 1 86 ? -5.701 -3.270 11.812 1.00 94.31 86 MET A C 1
ATOM 631 O O . MET A 1 86 ? -6.218 -4.016 12.641 1.00 94.31 86 MET A O 1
ATOM 635 N N . LEU A 1 87 ? -6.427 -2.623 10.895 1.00 94.75 87 LEU A N 1
ATOM 636 C CA . LEU A 1 87 ? -7.886 -2.709 10.796 1.00 94.75 87 LEU A CA 1
ATOM 637 C C . LEU A 1 87 ? -8.374 -4.150 10.589 1.00 94.75 87 LEU A C 1
ATOM 639 O O . LEU A 1 87 ? -9.296 -4.585 11.280 1.00 94.75 87 LEU A O 1
ATOM 643 N N . ALA A 1 88 ? -7.742 -4.905 9.690 1.00 95.00 88 ALA A N 1
ATOM 644 C CA . ALA A 1 88 ? -8.134 -6.281 9.396 1.00 95.00 88 ALA A CA 1
ATOM 645 C C . ALA A 1 88 ? -7.756 -7.264 10.519 1.00 95.00 88 ALA A C 1
ATOM 647 O O . ALA A 1 88 ? -8.581 -8.065 10.960 1.00 95.00 88 ALA A O 1
ATOM 648 N N . ASN A 1 89 ? -6.515 -7.210 11.008 1.00 93.88 89 ASN A N 1
ATOM 649 C CA . ASN A 1 89 ? -5.974 -8.254 11.880 1.00 93.88 89 ASN A CA 1
ATOM 650 C C . ASN A 1 89 ? -6.207 -7.976 13.366 1.00 93.88 89 ASN A C 1
ATOM 652 O O . ASN A 1 89 ? -6.529 -8.918 14.095 1.00 93.88 89 ASN A O 1
ATOM 656 N N . GLU A 1 90 ? -6.043 -6.722 13.801 1.00 93.38 90 GLU A N 1
ATOM 657 C CA . GLU A 1 90 ? -6.175 -6.311 15.207 1.00 93.38 90 GLU A CA 1
ATOM 658 C C . GLU A 1 90 ? -7.624 -5.929 15.527 1.00 93.38 90 GLU A C 1
ATOM 660 O O . GLU A 1 90 ? -8.179 -6.415 16.508 1.00 93.38 90 GLU A O 1
ATOM 665 N N . TYR A 1 91 ? -8.270 -5.129 14.672 1.00 93.19 91 TYR A N 1
ATOM 666 C CA . TYR A 1 91 ? -9.645 -4.660 14.900 1.00 93.19 91 TYR A CA 1
ATOM 667 C C . TYR A 1 91 ? -10.733 -5.515 14.229 1.00 93.19 91 TYR A C 1
ATOM 669 O O . TYR A 1 91 ? -11.917 -5.199 14.356 1.00 93.19 91 TYR A O 1
ATOM 677 N N . LYS A 1 92 ? -10.351 -6.588 13.518 1.00 94.81 92 LYS A N 1
ATOM 678 C CA . LYS A 1 92 ? -11.259 -7.542 12.845 1.00 94.81 92 LYS A CA 1
ATOM 679 C C . LYS A 1 92 ? -12.304 -6.872 11.941 1.00 94.81 92 LYS A C 1
ATOM 681 O O . LYS A 1 92 ? -13.429 -7.350 11.805 1.00 94.81 92 LYS A O 1
ATOM 686 N N . LYS A 1 93 ? -11.942 -5.750 11.313 1.00 94.25 93 LYS A N 1
ATOM 687 C CA . LYS A 1 93 ? -12.798 -5.032 10.365 1.00 94.25 93 LYS A CA 1
ATOM 688 C C . LYS A 1 93 ? -12.670 -5.637 8.970 1.00 94.25 93 LYS A C 1
ATOM 690 O O . LYS A 1 93 ? -11.625 -6.156 8.586 1.00 94.25 93 LYS A O 1
ATOM 695 N N . ARG A 1 94 ? -13.737 -5.515 8.179 1.00 95.75 94 ARG A N 1
ATOM 696 C CA . ARG A 1 94 ? -13.681 -5.774 6.736 1.00 95.75 94 ARG A CA 1
ATOM 697 C C . ARG A 1 94 ? -13.012 -4.577 6.072 1.00 95.75 94 ARG A C 1
ATOM 699 O O . ARG A 1 94 ? -13.519 -3.465 6.184 1.00 95.75 94 ARG A O 1
ATOM 706 N N . VAL A 1 95 ? -11.877 -4.807 5.421 1.00 95.12 95 VAL A N 1
ATOM 707 C CA . VAL A 1 95 ? -11.070 -3.757 4.791 1.00 95.12 95 VAL A CA 1
ATOM 708 C C . VAL A 1 95 ? -11.061 -3.977 3.287 1.00 95.12 95 VAL A C 1
ATOM 710 O O . VAL A 1 95 ? -10.751 -5.072 2.824 1.00 95.12 95 VAL A O 1
ATOM 713 N N . MET A 1 96 ? -11.379 -2.929 2.532 1.00 94.44 96 MET A N 1
ATOM 714 C CA . MET A 1 96 ? -11.244 -2.896 1.080 1.00 94.44 96 MET A CA 1
ATOM 715 C C . MET A 1 96 ? -10.138 -1.908 0.721 1.00 94.44 96 MET A C 1
ATOM 717 O O . MET A 1 96 ? -10.140 -0.775 1.198 1.00 94.44 96 MET A O 1
ATOM 721 N N . ILE A 1 97 ? -9.188 -2.344 -0.103 1.00 90.75 97 ILE A N 1
ATOM 722 C CA . ILE A 1 97 ? -8.134 -1.484 -0.642 1.00 90.75 97 ILE A CA 1
ATOM 723 C C . ILE A 1 97 ? -8.471 -1.216 -2.101 1.00 90.75 97 ILE A C 1
ATOM 725 O O . ILE A 1 97 ? -8.638 -2.154 -2.878 1.00 90.75 97 ILE A O 1
ATOM 729 N N . VAL A 1 98 ? -8.552 0.062 -2.457 1.00 90.12 98 VAL A N 1
ATOM 730 C CA . VAL A 1 98 ? -8.746 0.515 -3.832 1.00 90.12 98 VAL A CA 1
ATOM 731 C C . VAL A 1 98 ? -7.469 1.227 -4.258 1.00 90.12 98 VAL A C 1
ATOM 733 O O . VAL A 1 98 ? -7.129 2.272 -3.709 1.00 90.12 98 VAL A O 1
ATOM 736 N N . ASP A 1 99 ? -6.745 0.631 -5.201 1.00 84.25 99 ASP A N 1
ATOM 737 C CA . ASP A 1 99 ? -5.607 1.248 -5.883 1.00 84.25 99 ASP A CA 1
ATOM 738 C C . ASP A 1 99 ? -6.001 1.437 -7.348 1.00 84.25 99 ASP A C 1
ATOM 740 O O . ASP A 1 99 ? -6.552 0.523 -7.961 1.00 84.25 99 ASP A O 1
ATOM 744 N N . THR A 1 100 ? -5.774 2.628 -7.894 1.00 77.06 100 THR A N 1
ATOM 745 C CA . THR A 1 100 ? -6.106 2.927 -9.293 1.00 77.06 100 THR A CA 1
ATOM 746 C C . THR A 1 100 ? -4.809 3.121 -10.057 1.00 77.06 100 THR A C 1
ATOM 748 O O . THR A 1 100 ? -4.052 4.056 -9.798 1.00 77.06 100 THR A O 1
ATOM 751 N N . SER A 1 101 ? -4.528 2.221 -10.997 1.00 61.31 101 SER A N 1
ATOM 752 C CA . SER A 1 101 ? -3.531 2.485 -12.028 1.00 61.31 101 SER A CA 1
ATOM 753 C C . SER A 1 101 ? -4.156 3.422 -13.059 1.00 61.31 101 SER A C 1
ATOM 755 O O . SER A 1 101 ? -5.247 3.134 -13.553 1.00 61.31 101 SER A O 1
ATOM 757 N N . LYS A 1 102 ? -3.485 4.534 -13.363 1.00 50.03 102 LYS A N 1
ATOM 758 C CA . LYS A 1 102 ? -3.728 5.253 -14.618 1.00 50.03 102 LYS A CA 1
ATOM 759 C C . LYS A 1 102 ? -3.077 4.507 -15.770 1.00 50.03 102 LYS A C 1
ATOM 761 O O . LYS A 1 102 ? -1.994 3.929 -15.521 1.00 50.03 102 LYS A O 1
#

pLDDT: mean 83.64, std 15.8, range [27.58, 95.75]

Radius of gyration: 18.44 Å; chains: 1; bounding box: 40×36×50 Å

Organism: NCBI:txid75947

InterPro domains:
  IPR027417 P-loop containing nucleoside triphosphate hydrolase [G3DSA:3.40.50.300] (42-102)
  IPR027417 P-loop containing nucleoside triphosphate hydrolase [SSF52540] (55-101)

Foldseek 3Di:
DDPPPPPPQWDDQPPQQWTDRPPAPKIKGFDADPVRDGPDIDIDHGDADAPPQVVCLVVLVVVDDDDDDDDPPPCSVNNVNNSQVCCCPVVVHDDDDDDDDD